Protein AF-A0A3C2BYR1-F1 (afdb_monomer)

Nearest PDB structures (foldseek):
  8j07-assembly1_d0  TM=6.587E-01  e=5.832E-01  Homo sapiens
  4ttx-assembly3_F  TM=3.790E-01  e=2.699E+00  Chlamydomonas reinhardtii
  1r8y-assembly2_E  TM=4.981E-01  e=4.793E+00  Mus musculus
  4tty-assembly1_B  TM=3.647E-01  e=9.674E+00  Chlamydomonas reinhardtii

Radius of gyration: 13.73 Å; Cα contacts (8 Å, |Δi|>4): 167; chains: 1; bounding box: 30×26×35 Å

Secondary structure (DSSP, 8-state):
-EEEEEE--TTHHHHHHHHH-S-SSHHHHHHGGG----B-S-TTPPPEEEEEEEEEETTEEEEEEEEEEEE-TTSTTSEEEEEEE-GGGTTSSTT-

Foldseek 3Di:
DDKDKDFDDPCLLVLQCVQAPDDPDPVSVVCSVVADGADPCPPPDWGKTKMFIFDADPNDTRTFKMKMWTADPVCRPDIDMDIDGGPVCPPVVPPD

Mean predicted aligned error: 2.92 Å

pLDDT: mean 95.1, std 3.92, range [70.12, 98.75]

Structure (mmCIF, N/CA/C/O backbone):
data_AF-A0A3C2BYR1-F1
#
_entry.id   AF-A0A3C2BYR1-F1
#
loop_
_atom_site.group_PDB
_atom_site.id
_atom_site.type_symbol
_atom_site.label_atom_id
_atom_site.label_alt_id
_atom_site.label_comp_id
_atom_site.label_asym_id
_atom_site.label_entity_id
_atom_site.label_seq_id
_atom_site.pdbx_PDB_ins_code
_atom_site.Cartn_x
_atom_site.Cartn_y
_atom_site.Cartn_z
_atom_site.occupancy
_atom_site.B_iso_or_equiv
_atom_site.auth_seq_id
_atom_site.auth_comp_id
_atom_site.auth_asym_id
_atom_site.auth_atom_id
_atom_site.pdbx_PDB_model_num
ATOM 1 N N . MET A 1 1 ? -16.394 2.379 11.014 1.00 70.12 1 MET A N 1
ATOM 2 C CA . MET A 1 1 ? -15.440 1.870 10.020 1.00 70.12 1 MET A CA 1
ATOM 3 C C . MET A 1 1 ? -15.917 2.323 8.656 1.00 70.12 1 MET A C 1
ATOM 5 O O . MET A 1 1 ? -16.848 1.739 8.107 1.00 70.12 1 MET A O 1
ATOM 9 N N . ALA A 1 2 ? -15.362 3.430 8.182 1.00 91.81 2 ALA A N 1
ATOM 10 C CA . ALA A 1 2 ? -15.514 3.882 6.807 1.00 91.81 2 ALA A CA 1
ATOM 11 C C . ALA A 1 2 ? -14.129 3.759 6.177 1.00 91.81 2 ALA A C 1
ATOM 13 O O . ALA A 1 2 ? -13.177 4.308 6.721 1.00 91.81 2 ALA A O 1
ATOM 14 N N . ILE A 1 3 ? -14.013 2.981 5.102 1.00 97.25 3 ILE A N 1
ATOM 15 C CA . ILE A 1 3 ? -12.742 2.824 4.398 1.00 97.25 3 ILE A CA 1
ATOM 16 C C . ILE A 1 3 ? -12.690 3.851 3.277 1.00 97.25 3 ILE A C 1
ATOM 18 O O . ILE A 1 3 ? -13.559 3.855 2.403 1.00 97.25 3 ILE A O 1
ATOM 22 N N . GLU A 1 4 ? -11.665 4.691 3.298 1.00 97.94 4 GLU A N 1
ATOM 23 C CA . GLU A 1 4 ? -11.370 5.641 2.231 1.00 97.94 4 GLU A CA 1
ATOM 24 C C . GLU A 1 4 ? -10.048 5.276 1.562 1.00 97.94 4 GLU A C 1
ATOM 26 O O . GLU A 1 4 ? -9.121 4.794 2.207 1.00 97.94 4 GLU A O 1
ATOM 31 N N . TYR A 1 5 ? -9.962 5.489 0.251 1.00 98.00 5 TYR A N 1
ATOM 32 C CA . TYR A 1 5 ? -8.747 5.232 -0.514 1.00 98.00 5 TYR A CA 1
ATOM 33 C C . TYR A 1 5 ? -8.142 6.547 -0.964 1.00 98.00 5 TYR A C 1
ATOM 35 O O . TYR A 1 5 ? -8.836 7.429 -1.473 1.00 98.00 5 TYR A O 1
ATOM 43 N N . ARG A 1 6 ? -6.825 6.650 -0.833 1.00 98.00 6 ARG A N 1
ATOM 44 C CA . ARG A 1 6 ? -6.065 7.814 -1.276 1.00 98.00 6 ARG A CA 1
ATOM 45 C C . ARG A 1 6 ? -4.733 7.412 -1.880 1.00 98.00 6 ARG A C 1
ATOM 47 O O . ARG A 1 6 ? -4.289 6.274 -1.752 1.00 98.00 6 ARG A O 1
ATOM 54 N N . GLU A 1 7 ? -4.077 8.370 -2.520 1.00 98.06 7 GLU A N 1
ATOM 55 C CA . GLU A 1 7 ? -2.695 8.189 -2.951 1.00 98.06 7 GLU A CA 1
ATOM 56 C C . GLU A 1 7 ? -1.754 8.015 -1.755 1.00 98.06 7 GLU A C 1
ATOM 58 O O . GLU A 1 7 ? -1.981 8.554 -0.663 1.00 98.06 7 GLU A O 1
ATOM 63 N N . TRP A 1 8 ? -0.679 7.269 -2.004 1.00 98.06 8 TRP A N 1
ATOM 64 C CA . TRP A 1 8 ? 0.479 7.192 -1.124 1.00 98.06 8 TRP A CA 1
ATOM 65 C C . TRP A 1 8 ? 1.109 8.572 -0.900 1.00 98.06 8 TRP A C 1
ATOM 67 O O . TRP A 1 8 ? 1.262 9.360 -1.836 1.00 98.06 8 TRP A O 1
ATOM 77 N N . ARG A 1 9 ? 1.534 8.837 0.332 1.00 96.00 9 ARG A N 1
ATOM 78 C CA . ARG A 1 9 ? 2.191 10.061 0.791 1.00 96.00 9 ARG A CA 1
ATOM 79 C C . ARG A 1 9 ? 3.493 9.714 1.510 1.00 96.00 9 ARG A C 1
ATOM 81 O O . ARG A 1 9 ? 3.692 8.598 1.983 1.00 96.00 9 ARG A O 1
ATOM 88 N N . GLU A 1 10 ? 4.400 10.679 1.582 1.00 94.31 10 GLU A N 1
ATOM 89 C CA . GLU A 1 10 ? 5.607 10.536 2.398 1.00 94.31 10 GLU A CA 1
ATOM 90 C C . GLU A 1 10 ? 5.230 10.284 3.869 1.00 94.31 10 GLU A C 1
ATOM 92 O O . GLU A 1 10 ? 4.345 10.954 4.403 1.00 94.31 10 GLU A O 1
ATOM 97 N N . GLY A 1 11 ? 5.872 9.296 4.499 1.00 95.38 11 GLY A N 1
ATOM 98 C CA . GLY A 1 11 ? 5.596 8.868 5.874 1.00 95.38 11 GLY A CA 1
ATOM 99 C C . GLY A 1 11 ? 4.606 7.707 6.013 1.00 95.38 11 GLY A C 1
ATOM 100 O O . GLY A 1 11 ? 4.556 7.098 7.083 1.00 95.38 11 GLY A O 1
ATOM 101 N N . ASP A 1 12 ? 3.864 7.342 4.958 1.00 97.50 12 ASP A N 1
ATOM 102 C CA . ASP A 1 12 ? 2.960 6.181 4.999 1.00 97.50 12 ASP A CA 1
ATOM 103 C C . ASP A 1 12 ? 3.701 4.869 5.275 1.00 97.50 12 ASP A C 1
ATOM 105 O O . ASP A 1 12 ? 3.150 3.978 5.914 1.00 97.50 12 ASP A O 1
ATOM 109 N N . ASP A 1 13 ? 4.953 4.745 4.835 1.00 95.56 13 ASP A N 1
ATOM 110 C CA . ASP A 1 13 ? 5.816 3.603 5.133 1.00 95.56 13 ASP A CA 1
ATOM 111 C C . ASP A 1 13 ? 6.014 3.419 6.636 1.00 95.56 13 ASP A C 1
ATOM 113 O O . ASP A 1 13 ? 5.875 2.302 7.137 1.00 95.56 13 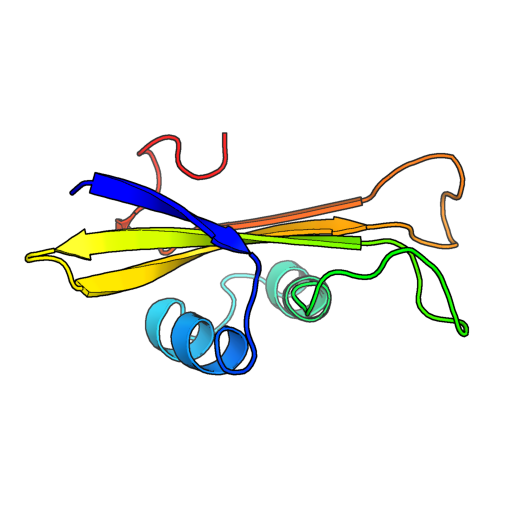ASP A O 1
ATOM 117 N N . LEU A 1 14 ? 6.295 4.506 7.360 1.00 96.12 14 LEU A N 1
ATOM 118 C CA . LEU A 1 14 ? 6.494 4.458 8.803 1.00 96.12 14 LEU A CA 1
ATOM 119 C C . LEU A 1 14 ? 5.179 4.165 9.530 1.00 96.12 14 LEU A C 1
ATOM 121 O O . LEU A 1 14 ? 5.140 3.272 10.374 1.00 96.12 14 LEU A O 1
ATOM 125 N N . THR A 1 15 ? 4.092 4.851 9.170 1.00 96.88 15 THR A N 1
ATOM 126 C CA . THR A 1 15 ? 2.780 4.616 9.789 1.00 96.88 15 THR A CA 1
ATOM 127 C C . THR A 1 15 ? 2.291 3.187 9.548 1.00 96.88 15 THR A C 1
ATOM 129 O O . THR A 1 15 ? 1.861 2.510 10.479 1.00 96.88 15 THR A O 1
ATOM 132 N N . LEU A 1 16 ? 2.403 2.673 8.321 1.00 97.31 16 LEU A N 1
ATOM 133 C CA . LEU A 1 16 ? 2.027 1.292 8.018 1.00 97.31 16 LEU A CA 1
ATOM 134 C C . LEU A 1 16 ? 2.961 0.285 8.698 1.00 97.31 16 LEU A C 1
ATOM 136 O O . LEU A 1 16 ? 2.495 -0.774 9.111 1.00 97.31 16 LEU A O 1
ATOM 140 N N . LEU A 1 17 ? 4.251 0.596 8.871 1.00 96.25 17 LEU A N 1
ATOM 141 C CA . LEU A 1 17 ? 5.172 -0.246 9.638 1.00 96.25 17 LEU A CA 1
ATOM 142 C C . LEU A 1 17 ? 4.752 -0.356 11.109 1.00 96.25 17 LEU A C 1
ATOM 144 O O . LEU A 1 17 ? 4.809 -1.452 11.667 1.00 96.25 17 LEU A O 1
ATOM 148 N N . GLU A 1 18 ? 4.308 0.741 11.725 1.00 96.62 18 GLU A N 1
ATOM 149 C CA . GLU A 1 18 ? 3.794 0.742 13.101 1.00 96.62 18 GLU A CA 1
ATOM 150 C C . GLU A 1 18 ? 2.523 -0.109 13.239 1.00 96.62 18 GLU A C 1
ATOM 152 O O . GLU A 1 18 ? 2.386 -0.859 14.205 1.00 96.62 18 GLU A O 1
ATOM 157 N N . ILE A 1 19 ? 1.625 -0.051 12.250 1.00 96.44 19 ILE A N 1
ATOM 158 C CA . ILE A 1 19 ? 0.358 -0.799 12.251 1.00 96.44 19 ILE A CA 1
ATOM 159 C C . ILE A 1 19 ? 0.553 -2.284 11.911 1.00 96.44 19 ILE A C 1
ATOM 161 O O . ILE A 1 19 ? -0.053 -3.157 12.534 1.00 96.44 19 ILE A O 1
ATOM 165 N N . TRP A 1 20 ? 1.376 -2.607 10.914 1.00 97.19 20 TRP A N 1
ATOM 166 C CA . TRP A 1 20 ? 1.583 -3.988 10.471 1.00 97.19 20 TRP A CA 1
ATOM 167 C C . TRP A 1 20 ? 2.606 -4.744 11.316 1.00 97.19 20 TRP A C 1
ATOM 169 O O . TRP A 1 20 ? 2.573 -5.976 11.358 1.00 97.19 20 TRP A O 1
ATOM 179 N N . GLY A 1 21 ? 3.549 -4.034 11.937 1.00 95.75 21 GLY A N 1
ATOM 180 C CA . GLY A 1 21 ? 4.734 -4.632 12.533 1.00 95.75 21 GLY A CA 1
ATOM 181 C C . GLY A 1 21 ? 5.614 -5.338 11.494 1.00 95.75 21 GLY A C 1
ATOM 182 O O . GLY A 1 21 ? 5.653 -4.985 10.309 1.00 95.75 21 GLY A O 1
ATOM 183 N N . GLY A 1 22 ? 6.349 -6.361 11.936 1.00 94.88 22 GLY A N 1
ATOM 184 C CA . GLY A 1 22 ? 7.214 -7.155 11.061 1.00 94.88 22 GLY A CA 1
ATOM 185 C C . GLY A 1 22 ? 6.430 -7.937 9.993 1.00 94.88 22 GLY A C 1
ATOM 186 O O . GLY A 1 22 ? 5.295 -8.345 10.242 1.00 94.88 22 GLY A O 1
ATOM 187 N N . PRO A 1 23 ? 7.014 -8.173 8.804 1.00 95.88 23 PRO A N 1
ATOM 188 C CA . PRO A 1 23 ? 6.354 -8.950 7.762 1.00 95.88 23 PRO A CA 1
ATOM 189 C C . PRO A 1 23 ? 6.128 -10.400 8.211 1.00 95.88 23 PRO A C 1
ATOM 191 O O . PRO A 1 23 ? 7.012 -11.032 8.786 1.00 95.88 23 PRO A O 1
ATOM 194 N N . GLU A 1 24 ? 4.951 -10.952 7.903 1.00 94.12 24 GLU A N 1
ATOM 195 C CA . GLU A 1 24 ? 4.590 -12.334 8.271 1.00 94.12 24 GLU A CA 1
ATOM 196 C C . GLU A 1 24 ? 5.367 -13.389 7.461 1.00 94.12 24 GLU A C 1
ATOM 198 O O . GLU A 1 24 ? 5.442 -14.550 7.860 1.00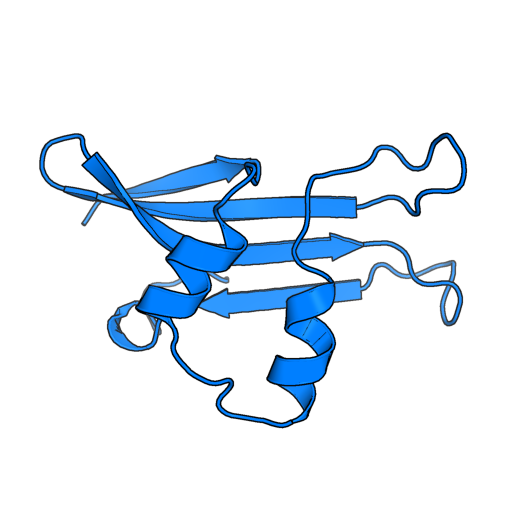 94.12 24 GLU A O 1
ATOM 203 N N . THR A 1 25 ? 5.951 -13.000 6.322 1.00 95.94 25 THR A N 1
ATOM 204 C CA . THR A 1 25 ? 6.763 -13.872 5.461 1.00 95.94 25 THR A CA 1
ATOM 205 C C . THR A 1 25 ? 7.982 -13.132 4.917 1.00 95.94 25 THR A C 1
ATOM 207 O O . THR A 1 25 ? 7.991 -11.905 4.808 1.00 95.94 25 THR A O 1
ATOM 210 N N . TYR A 1 26 ? 9.006 -13.885 4.508 1.00 96.12 26 TYR A N 1
ATOM 211 C CA . TYR A 1 26 ? 10.174 -13.317 3.830 1.00 96.12 26 TYR A CA 1
ATOM 212 C C . TYR A 1 26 ? 9.780 -12.559 2.551 1.00 96.12 26 TYR A C 1
ATOM 214 O O . TYR A 1 26 ? 10.269 -11.460 2.301 1.00 96.12 26 TYR A O 1
ATOM 222 N N . GLN A 1 27 ? 8.851 -13.117 1.771 1.00 94.62 27 GLN A N 1
ATOM 223 C CA . GLN A 1 27 ? 8.358 -12.532 0.526 1.00 94.62 27 GLN A CA 1
ATOM 224 C C . GLN A 1 27 ? 7.645 -11.201 0.776 1.00 94.62 27 GLN A C 1
ATOM 226 O O . GLN A 1 27 ? 7.923 -10.238 0.070 1.00 94.62 27 GLN A O 1
ATOM 231 N N . ALA A 1 28 ? 6.795 -11.113 1.806 1.00 95.69 28 ALA A N 1
ATOM 232 C CA . ALA A 1 28 ? 6.181 -9.846 2.210 1.00 95.69 28 ALA A CA 1
ATOM 233 C C . ALA A 1 28 ? 7.252 -8.793 2.535 1.00 95.69 28 ALA A C 1
ATOM 235 O O . ALA A 1 28 ? 7.178 -7.664 2.061 1.00 95.69 28 ALA A O 1
ATOM 236 N N . GLY A 1 29 ? 8.315 -9.186 3.247 1.00 95.88 29 GLY A N 1
ATOM 237 C CA . GLY A 1 29 ? 9.456 -8.307 3.507 1.00 95.88 29 GLY A CA 1
ATOM 238 C C . GLY A 1 29 ? 10.135 -7.789 2.233 1.00 95.88 29 GLY A C 1
ATOM 239 O O . GLY A 1 29 ? 10.486 -6.615 2.172 1.00 95.88 29 GLY A O 1
ATOM 240 N N . GLN A 1 30 ? 10.283 -8.629 1.204 1.00 94.38 30 GLN A N 1
ATOM 241 C CA . GLN A 1 30 ? 10.851 -8.214 -0.086 1.00 94.38 30 GLN A CA 1
ATOM 242 C C . GLN A 1 30 ? 9.919 -7.270 -0.861 1.00 94.38 30 GLN A C 1
ATOM 244 O O . GLN A 1 30 ? 10.378 -6.280 -1.426 1.00 94.38 30 GLN A O 1
ATOM 249 N N . 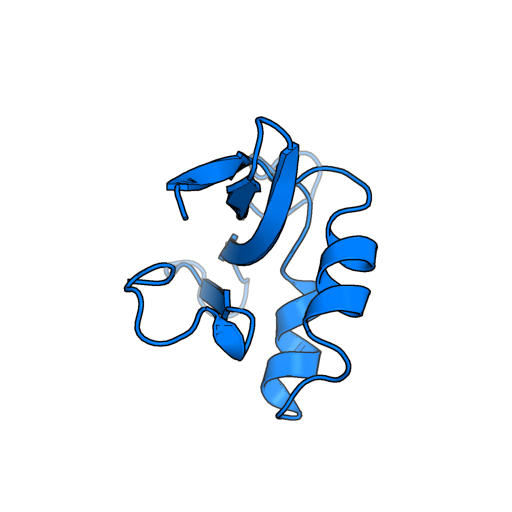PHE A 1 31 ? 8.613 -7.553 -0.887 1.00 94.88 31 PHE A N 1
ATOM 250 C CA . PHE A 1 31 ? 7.660 -6.786 -1.692 1.00 94.88 31 PHE A CA 1
ATOM 251 C C . PHE A 1 31 ? 7.190 -5.483 -1.044 1.00 94.88 31 PHE A C 1
ATOM 253 O O . PHE A 1 31 ? 6.817 -4.567 -1.774 1.00 94.88 31 PHE A O 1
ATOM 260 N N . ARG A 1 32 ? 7.271 -5.333 0.286 1.00 96.12 32 ARG A N 1
ATOM 261 C CA . ARG A 1 32 ? 6.968 -4.054 0.956 1.00 96.12 32 ARG A CA 1
ATOM 262 C C . ARG A 1 32 ? 7.794 -2.888 0.401 1.00 96.12 32 ARG A C 1
ATOM 264 O O . ARG A 1 32 ? 7.279 -1.783 0.326 1.00 96.12 32 ARG A O 1
ATOM 271 N N . ALA A 1 33 ? 9.019 -3.131 -0.074 1.00 92.25 33 ALA A N 1
ATOM 272 C CA . ALA A 1 33 ? 9.855 -2.106 -0.709 1.00 92.25 33 ALA A CA 1
ATOM 273 C C . ALA A 1 33 ? 9.286 -1.558 -2.038 1.00 92.25 33 ALA A C 1
ATOM 275 O O . ALA A 1 33 ? 9.745 -0.526 -2.528 1.00 92.25 33 ALA A O 1
ATOM 276 N N . ALA A 1 34 ? 8.303 -2.235 -2.644 1.00 94.75 34 ALA A N 1
ATOM 277 C CA . ALA A 1 34 ? 7.617 -1.740 -3.836 1.00 94.75 34 ALA A CA 1
ATOM 278 C C . ALA A 1 34 ? 6.600 -0.628 -3.514 1.00 94.75 34 ALA A C 1
ATOM 280 O O . ALA A 1 34 ? 6.288 0.180 -4.393 1.00 94.75 34 ALA A O 1
ATOM 281 N N . LEU A 1 35 ? 6.106 -0.569 -2.271 1.00 97.00 35 LEU A N 1
ATOM 282 C CA . LEU A 1 35 ? 5.202 0.474 -1.793 1.00 97.00 35 LEU A CA 1
ATOM 283 C C . LEU A 1 35 ? 5.973 1.793 -1.667 1.00 97.00 35 LEU A C 1
ATOM 285 O O . LEU A 1 35 ? 6.826 1.956 -0.801 1.00 97.00 35 LEU A O 1
ATOM 289 N N . ALA A 1 36 ? 5.702 2.721 -2.579 1.00 94.88 36 ALA A N 1
ATOM 290 C CA . ALA A 1 36 ? 6.323 4.040 -2.605 1.00 94.88 36 ALA A CA 1
ATOM 291 C C . ALA A 1 36 ? 5.443 5.029 -3.375 1.00 94.88 36 ALA A C 1
ATOM 293 O O . ALA A 1 36 ? 4.444 4.640 -3.980 1.00 94.88 36 ALA A O 1
ATOM 294 N N . VAL A 1 37 ? 5.863 6.293 -3.427 1.00 95.81 37 VAL A N 1
ATOM 295 C CA . VAL A 1 37 ? 5.198 7.349 -4.202 1.00 95.81 37 VAL A CA 1
ATOM 296 C C . VAL A 1 37 ? 4.966 6.914 -5.656 1.00 95.81 37 VAL A C 1
ATOM 298 O O . VAL A 1 37 ? 5.848 6.345 -6.304 1.00 95.81 37 VAL A O 1
ATOM 301 N N . SER A 1 38 ? 3.763 7.184 -6.168 1.00 96.50 38 SER A N 1
ATOM 302 C CA . SER A 1 38 ? 3.383 6.916 -7.558 1.00 96.50 38 SER A CA 1
ATOM 303 C C . SER A 1 38 ? 4.330 7.602 -8.551 1.00 96.50 38 SER A C 1
ATOM 305 O O . SER A 1 38 ? 4.748 8.736 -8.345 1.00 96.50 38 SER A O 1
ATOM 307 N N . SER A 1 39 ? 4.627 6.938 -9.669 1.00 95.62 39 SER A N 1
ATOM 308 C CA . SER A 1 39 ? 5.474 7.482 -10.739 1.00 95.62 39 SER A CA 1
ATOM 309 C C . SER A 1 39 ? 4.843 7.243 -12.103 1.00 95.62 39 SER A C 1
ATOM 311 O O . SER A 1 39 ? 4.238 6.199 -12.351 1.00 95.62 39 SER A O 1
ATOM 313 N N . ALA A 1 40 ? 4.963 8.218 -13.002 1.00 95.12 40 ALA A N 1
ATOM 314 C CA . ALA A 1 40 ? 4.493 8.111 -14.381 1.00 95.12 40 ALA A CA 1
ATOM 315 C C . ALA A 1 40 ? 5.486 7.398 -15.319 1.00 95.12 40 ALA A C 1
ATOM 317 O O . ALA A 1 40 ? 5.199 7.298 -16.507 1.00 95.12 40 ALA A O 1
ATOM 318 N N . GLY A 1 41 ? 6.617 6.895 -14.812 1.00 92.56 41 GLY A N 1
ATOM 319 C CA . GLY A 1 41 ? 7.624 6.227 -15.643 1.00 92.56 41 GLY A CA 1
ATOM 320 C C . GLY A 1 41 ? 8.650 7.176 -16.280 1.00 92.56 41 GLY A C 1
ATOM 321 O O . GLY A 1 41 ? 9.274 6.825 -17.278 1.00 92.56 41 GLY A O 1
ATOM 322 N N . THR A 1 42 ? 8.791 8.402 -15.765 1.00 91.00 42 THR A N 1
ATOM 323 C CA . THR A 1 42 ? 9.734 9.409 -16.281 1.00 91.00 42 THR A CA 1
ATOM 324 C C . THR A 1 42 ? 11.041 9.411 -15.485 1.00 91.00 42 THR A C 1
ATOM 326 O O . THR A 1 42 ? 11.119 8.852 -14.391 1.00 91.00 42 THR A O 1
ATOM 329 N N . ASP A 1 43 ? 12.090 10.018 -16.047 1.00 88.88 43 ASP A N 1
ATOM 330 C CA . ASP A 1 43 ? 13.366 10.274 -15.353 1.00 88.88 43 ASP A CA 1
ATOM 331 C C . ASP A 1 43 ? 14.065 9.015 -14.802 1.00 88.88 43 ASP A C 1
ATOM 333 O O . ASP A 1 43 ? 14.763 9.048 -13.791 1.00 88.88 43 ASP A O 1
ATOM 337 N N . GLY A 1 44 ? 13.878 7.879 -15.481 1.00 85.69 44 GLY A N 1
ATOM 338 C CA . GLY A 1 44 ? 14.478 6.594 -15.109 1.00 85.69 44 GLY A CA 1
ATOM 339 C C . GLY A 1 44 ? 13.760 5.853 -13.976 1.00 85.69 44 GLY A C 1
ATOM 340 O O . GLY A 1 44 ? 14.171 4.745 -13.629 1.00 85.69 44 GLY A O 1
ATOM 341 N N . ALA A 1 45 ? 12.681 6.409 -13.419 1.00 89.44 45 ALA A N 1
ATOM 342 C CA . ALA A 1 45 ? 11.817 5.690 -12.490 1.00 89.44 45 ALA A CA 1
ATOM 343 C C . ALA A 1 45 ? 10.858 4.761 -13.263 1.00 89.44 45 ALA A C 1
ATOM 345 O O . ALA A 1 45 ? 10.303 5.190 -14.271 1.00 89.44 45 ALA A O 1
ATOM 346 N N . PRO A 1 46 ? 10.601 3.521 -12.803 1.00 90.94 46 PRO A N 1
ATOM 347 C CA . PRO A 1 46 ? 9.588 2.663 -13.418 1.00 90.94 46 PRO A CA 1
ATOM 348 C C . PRO A 1 46 ? 8.182 3.206 -13.142 1.00 90.94 46 PRO A C 1
ATOM 350 O O . PRO A 1 46 ? 7.947 3.824 -12.092 1.00 90.94 46 PRO A O 1
ATOM 353 N N . TRP A 1 47 ? 7.232 2.942 -14.042 1.00 95.12 47 TRP A N 1
ATOM 354 C CA . TRP A 1 47 ? 5.838 3.304 -13.801 1.00 95.12 47 TRP A CA 1
ATOM 355 C C . TRP A 1 47 ? 5.290 2.548 -12.584 1.00 95.12 47 TRP A C 1
ATOM 357 O O . TRP A 1 47 ? 5.521 1.344 -12.418 1.00 95.12 47 TRP A O 1
ATOM 367 N N . ARG A 1 48 ? 4.553 3.257 -11.719 1.00 96.44 48 ARG A N 1
ATOM 368 C CA . ARG A 1 48 ? 3.830 2.656 -10.591 1.00 96.44 48 ARG A CA 1
ATOM 369 C C . ARG A 1 48 ? 2.647 3.496 -10.131 1.00 96.44 48 ARG A C 1
ATOM 371 O O . ARG A 1 48 ? 2.667 4.728 -10.219 1.00 96.44 48 ARG A O 1
ATOM 378 N N . ARG A 1 49 ? 1.650 2.839 -9.550 1.00 97.94 49 ARG A N 1
ATOM 379 C CA . ARG A 1 49 ? 0.546 3.464 -8.820 1.00 97.94 49 ARG A CA 1
ATOM 380 C C . ARG A 1 49 ? 0.401 2.799 -7.467 1.00 97.94 49 ARG A C 1
ATOM 382 O O . ARG A 1 49 ? 0.221 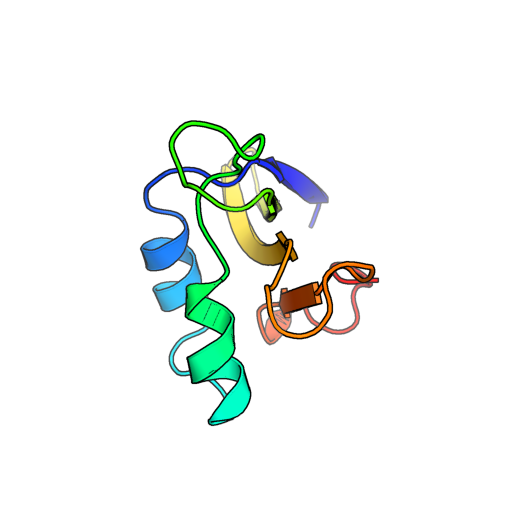1.587 -7.407 1.00 97.94 49 ARG A O 1
AT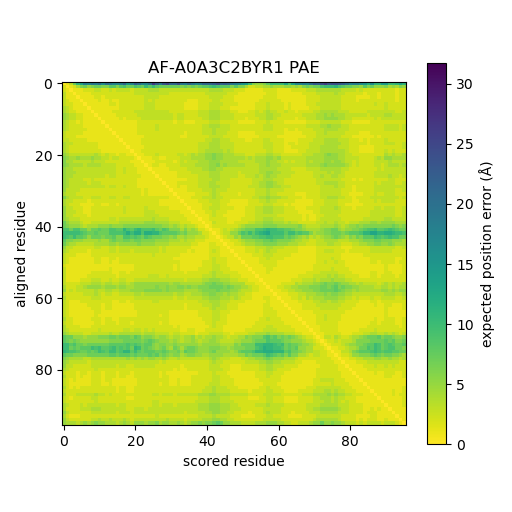OM 389 N N . THR A 1 50 ? 0.471 3.607 -6.418 1.00 98.56 50 THR A N 1
ATOM 390 C CA . THR A 1 50 ? 0.364 3.148 -5.035 1.00 98.56 50 THR A CA 1
ATOM 391 C C . THR A 1 50 ? -0.765 3.887 -4.342 1.00 98.56 50 THR A C 1
ATOM 393 O O . THR A 1 50 ? -0.832 5.119 -4.385 1.00 98.56 50 THR A O 1
ATOM 396 N N . ILE A 1 51 ? -1.638 3.124 -3.699 1.00 98.56 51 ILE A N 1
ATOM 397 C CA . ILE A 1 51 ? -2.764 3.629 -2.922 1.00 98.56 51 ILE A CA 1
ATOM 398 C C . ILE A 1 51 ? -2.700 3.101 -1.496 1.00 98.56 51 ILE A C 1
ATOM 400 O O . ILE A 1 51 ? -2.150 2.030 -1.234 1.00 98.56 51 ILE A O 1
ATOM 404 N N . VAL A 1 52 ? -3.297 3.862 -0.592 1.00 98.75 52 VAL A N 1
ATOM 405 C CA . VAL A 1 52 ? -3.456 3.540 0.822 1.00 98.75 52 VAL A CA 1
ATOM 406 C C . VAL A 1 52 ? -4.944 3.515 1.131 1.00 98.75 52 VAL A C 1
ATOM 408 O O . VAL A 1 52 ? -5.685 4.379 0.660 1.00 98.75 52 VAL A O 1
ATOM 411 N N . ALA A 1 53 ? -5.373 2.517 1.898 1.00 98.62 53 ALA A N 1
ATOM 412 C CA . ALA A 1 53 ? -6.700 2.485 2.489 1.00 98.62 53 ALA A CA 1
ATOM 413 C C . ALA A 1 53 ? -6.611 2.977 3.934 1.00 98.62 53 ALA A C 1
ATOM 415 O O . ALA A 1 53 ? -5.793 2.477 4.715 1.00 98.62 53 ALA A O 1
ATOM 416 N N . GLU A 1 54 ? -7.462 3.932 4.279 1.00 98.44 54 GLU A N 1
ATOM 417 C CA . GLU A 1 54 ? -7.584 4.500 5.612 1.00 98.44 54 GLU A CA 1
ATOM 418 C C . GLU A 1 54 ? -8.891 4.053 6.257 1.00 98.44 54 GLU A C 1
ATOM 420 O O . GLU A 1 54 ? -9.948 4.116 5.632 1.00 98.44 54 GLU A O 1
ATOM 425 N N . ASP A 1 55 ? -8.821 3.617 7.512 1.00 97.38 55 ASP A N 1
ATOM 426 C CA . ASP A 1 55 ? -9.999 3.495 8.366 1.00 97.38 55 ASP A CA 1
ATOM 427 C C . ASP A 1 55 ? -10.263 4.854 9.012 1.00 97.38 55 ASP A C 1
ATOM 429 O O . ASP A 1 55 ? -9.439 5.363 9.776 1.00 97.38 55 ASP A O 1
ATOM 433 N N . VAL A 1 56 ? -11.390 5.464 8.651 1.00 97.12 56 VAL A N 1
ATOM 434 C CA . VAL A 1 56 ? -11.776 6.798 9.105 1.00 97.12 56 VAL A CA 1
ATOM 435 C C . VAL A 1 56 ? -12.657 6.690 10.345 1.00 97.12 56 VAL A C 1
ATOM 437 O O . VAL A 1 56 ? -13.766 6.140 10.311 1.00 97.12 56 VAL A O 1
ATOM 440 N N . ILE A 1 57 ? -12.167 7.259 11.447 1.00 93.81 57 ILE A N 1
ATOM 441 C CA . ILE A 1 57 ? -12.846 7.324 12.744 1.00 93.81 57 ILE A CA 1
ATOM 442 C C . ILE A 1 57 ? -12.856 8.786 13.186 1.00 93.81 57 ILE A C 1
ATOM 444 O O . ILE A 1 57 ? -11.810 9.422 13.257 1.00 93.81 57 ILE A O 1
ATOM 448 N N . ASP A 1 58 ? -14.046 9.340 13.430 1.00 94.00 58 ASP A N 1
ATOM 449 C CA . ASP A 1 58 ? -14.238 10.741 13.842 1.00 94.00 58 ASP A CA 1
ATOM 450 C C . ASP A 1 58 ? -13.537 11.772 12.929 1.00 94.00 58 ASP A C 1
ATOM 452 O O . ASP A 1 58 ? -13.078 12.824 13.370 1.00 94.00 58 ASP A O 1
ATOM 456 N N . GLY A 1 59 ? -13.459 11.466 11.628 1.00 92.81 59 GLY A N 1
ATOM 457 C CA . GLY A 1 59 ? -12.816 12.311 10.614 1.00 92.81 59 GLY A CA 1
ATOM 458 C C . GLY A 1 59 ? -11.290 12.185 10.541 1.00 92.81 59 GLY A C 1
ATOM 459 O O . GLY A 1 59 ? -10.664 12.897 9.760 1.00 92.81 59 GLY A O 1
ATOM 460 N N . ILE A 1 60 ? -10.688 11.286 11.322 1.00 94.06 60 ILE A N 1
ATOM 461 C CA . ILE A 1 60 ? -9.255 10.986 11.301 1.00 94.06 60 ILE A CA 1
ATOM 462 C C . ILE A 1 60 ? -9.047 9.672 10.542 1.00 94.06 60 ILE A C 1
ATOM 464 O O . ILE A 1 60 ? -9.576 8.637 10.942 1.0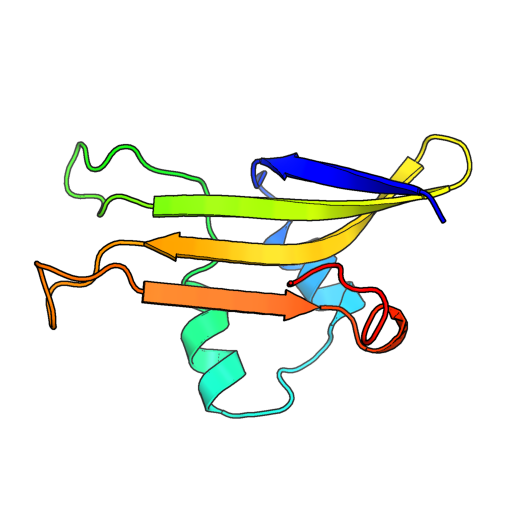0 94.06 60 ILE A O 1
ATOM 468 N N . GLY A 1 61 ? -8.287 9.720 9.445 1.00 95.69 61 GLY A N 1
ATOM 469 C CA . GLY A 1 61 ? -7.912 8.544 8.658 1.00 95.69 61 GLY A CA 1
ATOM 470 C C . GLY A 1 61 ? -6.655 7.876 9.208 1.00 95.69 61 GLY A C 1
ATOM 471 O O . GLY A 1 61 ? -5.620 8.525 9.355 1.00 95.69 61 GLY A O 1
ATOM 472 N N . ILE A 1 62 ? -6.742 6.581 9.509 1.00 96.06 62 ILE A N 1
ATOM 473 C CA . ILE A 1 62 ? -5.601 5.763 9.934 1.00 96.06 62 ILE A CA 1
ATOM 474 C C . ILE A 1 62 ? -5.261 4.790 8.801 1.00 96.06 62 ILE A C 1
ATOM 476 O O . ILE A 1 62 ? -6.124 3.991 8.436 1.00 96.06 62 ILE A O 1
ATOM 480 N N . PRO A 1 63 ? -4.036 4.804 8.244 1.00 97.81 63 PRO A N 1
ATOM 481 C CA . PRO A 1 63 ? -3.607 3.827 7.246 1.00 97.81 63 PRO A CA 1
ATOM 482 C C . PRO A 1 63 ? -3.690 2.394 7.779 1.00 97.8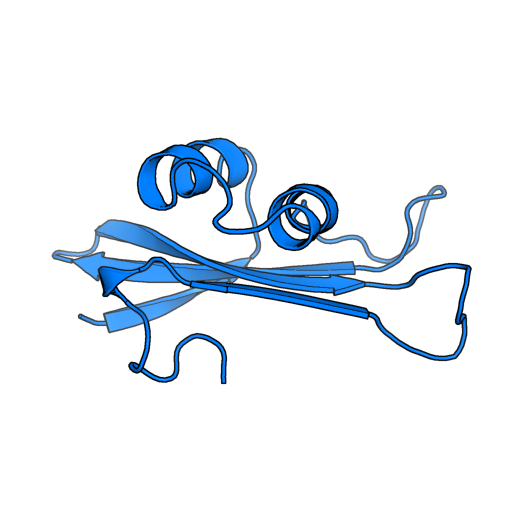1 63 PRO A C 1
ATOM 484 O O . PRO A 1 63 ? -3.063 2.053 8.779 1.00 97.81 63 PRO A O 1
ATOM 487 N N . VAL A 1 64 ? -4.447 1.540 7.093 1.00 97.94 64 VAL A N 1
ATOM 488 C CA . VAL A 1 64 ? -4.642 0.128 7.480 1.00 97.94 64 VAL A CA 1
ATOM 489 C C . VAL A 1 64 ? -4.280 -0.843 6.363 1.00 97.94 64 VAL A C 1
ATOM 491 O O . VAL A 1 64 ? -4.034 -2.022 6.618 1.00 97.94 64 VAL A O 1
ATOM 494 N N . ALA A 1 65 ? -4.195 -0.376 5.121 1.00 98.50 65 ALA A N 1
ATOM 495 C CA . ALA A 1 65 ? -3.718 -1.176 4.003 1.00 98.50 65 ALA A CA 1
ATOM 496 C C . ALA A 1 65 ? -2.994 -0.312 2.976 1.00 98.50 65 ALA A C 1
ATOM 498 O O . ALA A 1 65 ? -3.250 0.886 2.874 1.00 98.50 65 ALA A O 1
ATOM 499 N N . ALA A 1 66 ? -2.151 -0.938 2.164 1.00 98.75 66 ALA A N 1
ATOM 500 C CA . ALA A 1 66 ? -1.619 -0.319 0.963 1.00 98.75 66 ALA A CA 1
ATOM 501 C C . ALA A 1 66 ? -1.503 -1.339 -0.162 1.00 98.75 66 ALA A C 1
ATOM 503 O O . ALA A 1 66 ? -1.314 -2.538 0.066 1.00 98.75 66 ALA A O 1
ATOM 504 N N . GLY A 1 67 ? -1.621 -0.840 -1.385 1.00 98.50 67 GLY A N 1
ATOM 505 C CA . GLY A 1 67 ? -1.502 -1.624 -2.600 1.00 98.50 67 GLY A CA 1
ATOM 506 C C . GLY A 1 67 ? -0.705 -0.868 -3.645 1.00 98.50 67 GLY A C 1
ATOM 507 O O . GLY A 1 67 ? -0.869 0.341 -3.802 1.00 98.50 67 GLY A O 1
ATOM 508 N N . VAL A 1 68 ? 0.143 -1.586 -4.373 1.00 98.50 68 VAL A N 1
ATOM 509 C CA . VAL A 1 68 ? 0.88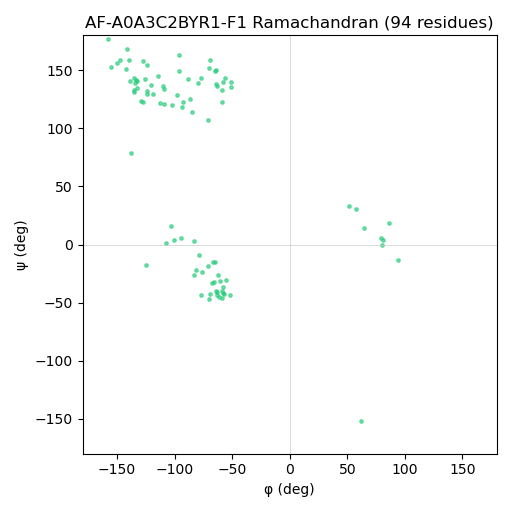8 -1.056 -5.513 1.00 98.50 68 VAL A CA 1
ATOM 510 C C . VAL A 1 68 ? 0.644 -1.904 -6.751 1.00 98.50 68 VAL A C 1
ATOM 512 O O . VAL A 1 68 ? 0.569 -3.133 -6.681 1.00 98.50 68 VAL A O 1
ATOM 515 N N . VAL A 1 69 ? 0.561 -1.232 -7.895 1.00 97.81 69 VAL A N 1
ATOM 516 C CA . VAL A 1 69 ? 0.717 -1.824 -9.224 1.00 97.81 69 VAL A CA 1
ATOM 517 C C . VAL A 1 69 ? 1.917 -1.165 -9.892 1.00 97.81 69 VAL A C 1
ATOM 519 O O . VAL A 1 69 ? 2.009 0.062 -9.898 1.00 97.81 69 VAL A O 1
ATOM 522 N N . TYR A 1 70 ? 2.853 -1.948 -10.422 1.00 96.31 70 TYR A N 1
ATOM 523 C CA . TYR A 1 70 ? 4.114 -1.419 -10.946 1.00 96.31 70 TYR A CA 1
ATOM 524 C C . TYR A 1 70 ? 4.686 -2.250 -12.095 1.00 96.31 70 TYR A C 1
ATOM 526 O O . TYR A 1 70 ? 4.405 -3.443 -12.234 1.00 96.31 70 TYR A O 1
ATOM 534 N N . GLU A 1 71 ? 5.504 -1.605 -12.922 1.00 94.94 71 GLU A N 1
ATOM 535 C CA . GLU A 1 71 ? 6.299 -2.267 -13.956 1.00 94.94 71 GLU A CA 1
ATOM 536 C C . GLU A 1 71 ? 7.526 -2.962 -13.355 1.00 94.94 71 GLU A C 1
ATOM 538 O O . GLU A 1 71 ? 8.193 -2.428 -12.466 1.00 94.94 71 GLU A O 1
ATOM 543 N N . ALA A 1 72 ? 7.881 -4.129 -13.897 1.00 88.56 72 ALA A N 1
ATOM 544 C CA . ALA A 1 72 ? 9.140 -4.799 -13.592 1.00 88.56 72 ALA A CA 1
ATOM 545 C C . ALA A 1 72 ? 9.814 -5.298 -14.875 1.00 88.56 72 ALA A C 1
ATOM 547 O O . ALA A 1 72 ? 9.172 -5.873 -15.753 1.00 88.56 72 ALA A O 1
ATOM 548 N N . SER A 1 73 ? 11.137 -5.142 -14.953 1.00 86.25 73 SER A N 1
ATOM 549 C CA . SER A 1 73 ? 11.934 -5.485 -16.141 1.00 86.25 73 SER A CA 1
ATOM 550 C C . SER A 1 73 ? 11.895 -6.968 -16.519 1.00 86.25 73 SER A C 1
ATOM 552 O O . SER A 1 73 ? 12.075 -7.305 -17.685 1.00 86.25 73 SER A O 1
ATOM 554 N N . LEU A 1 74 ? 11.644 -7.860 -15.554 1.00 88.75 74 LEU A N 1
ATOM 555 C CA . LEU A 1 74 ? 11.617 -9.307 -15.778 1.00 88.75 74 LEU A CA 1
ATOM 556 C C . LEU A 1 74 ? 10.464 -9.744 -16.701 1.00 88.75 74 LEU A C 1
ATOM 558 O O . LEU A 1 74 ? 10.610 -10.707 -17.453 1.00 88.75 74 LEU A O 1
ATOM 562 N N . HIS A 1 75 ? 9.329 -9.039 -16.660 1.00 89.25 75 HIS A N 1
ATOM 563 C CA . HIS A 1 75 ? 8.146 -9.325 -17.475 1.00 89.25 75 HIS A CA 1
ATOM 564 C C . HIS A 1 75 ? 7.544 -8.014 -18.008 1.00 89.25 75 HIS A C 1
ATOM 566 O O . HIS A 1 75 ? 6.542 -7.553 -17.470 1.00 89.25 75 HIS A O 1
ATOM 572 N N . PRO A 1 76 ? 8.126 -7.419 -19.065 1.00 84.56 76 PRO A N 1
ATOM 573 C CA . PRO A 1 76 ? 7.794 -6.059 -19.507 1.00 84.56 76 PRO A CA 1
ATOM 574 C C . PRO A 1 76 ? 6.369 -5.903 -20.061 1.00 84.56 76 PRO A C 1
ATOM 576 O O . PRO A 1 76 ? 5.874 -4.791 -20.183 1.00 84.56 76 PRO A O 1
ATOM 579 N N . GLU A 1 77 ? 5.687 -7.006 -20.371 1.00 92.25 77 GLU A N 1
ATOM 580 C CA . GLU A 1 77 ? 4.293 -7.010 -20.836 1.00 92.25 77 GLU A CA 1
ATOM 581 C C . GLU A 1 77 ? 3.280 -7.227 -19.697 1.00 92.25 77 GLU A C 1
ATOM 583 O O . GLU A 1 77 ? 2.089 -7.418 -19.943 1.00 92.25 77 GLU A O 1
ATOM 588 N N . ARG A 1 78 ? 3.738 -7.269 -18.439 1.00 93.94 78 ARG A N 1
ATOM 589 C CA . ARG A 1 78 ? 2.896 -7.541 -17.270 1.00 93.94 78 ARG A CA 1
ATOM 590 C C . ARG A 1 78 ? 3.169 -6.545 -16.157 1.00 93.94 78 ARG A C 1
ATOM 592 O O . ARG A 1 78 ? 4.313 -6.224 -15.851 1.00 93.94 78 ARG A O 1
ATOM 599 N N . LEU A 1 79 ? 2.098 -6.140 -15.489 1.00 95.19 79 LEU A N 1
ATOM 600 C CA . LEU A 1 79 ? 2.196 -5.395 -14.244 1.00 95.19 79 LEU A CA 1
ATOM 601 C C . LEU A 1 79 ? 2.266 -6.357 -13.062 1.00 95.19 79 LEU A C 1
ATOM 603 O O . LEU A 1 79 ? 1.604 -7.397 -13.036 1.00 95.19 79 LEU A O 1
ATOM 607 N N . TRP A 1 80 ? 3.081 -5.985 -12.085 1.00 95.88 80 TRP A N 1
ATOM 608 C CA . TRP A 1 80 ? 3.197 -6.662 -10.806 1.00 95.88 80 TRP A CA 1
ATOM 609 C C . TRP A 1 80 ? 2.313 -5.956 -9.793 1.00 95.88 80 TRP A C 1
ATOM 611 O O . TRP A 1 80 ? 2.107 -4.745 -9.879 1.00 95.88 80 TRP A O 1
ATOM 621 N N . THR A 1 81 ? 1.796 -6.708 -8.827 1.00 97.06 81 THR A N 1
ATOM 622 C CA . THR A 1 81 ? 1.012 -6.138 -7.737 1.00 97.06 81 THR A CA 1
ATOM 623 C C . THR A 1 81 ? 1.415 -6.725 -6.399 1.00 97.06 81 THR A C 1
ATOM 625 O O . THR A 1 81 ? 1.735 -7.910 -6.293 1.00 97.06 81 THR A O 1
ATOM 628 N N . TYR A 1 82 ? 1.402 -5.870 -5.385 1.00 97.62 82 TYR A N 1
ATOM 629 C CA . TYR A 1 82 ? 1.518 -6.256 -3.991 1.00 97.62 82 TYR A CA 1
ATOM 630 C C . TYR A 1 82 ? 0.475 -5.487 -3.192 1.00 97.62 82 TYR A C 1
ATOM 632 O O . TYR A 1 82 ? 0.328 -4.279 -3.375 1.00 97.62 82 TYR A O 1
ATOM 640 N N . ILE A 1 83 ? -0.251 -6.194 -2.331 1.00 98.25 83 ILE A N 1
ATOM 641 C CA . ILE A 1 83 ? -1.287 -5.634 -1.468 1.00 98.25 83 ILE A CA 1
ATOM 642 C C . ILE A 1 83 ? -1.085 -6.224 -0.081 1.00 98.25 83 ILE A C 1
ATOM 644 O O . ILE A 1 83 ? -0.965 -7.442 0.070 1.00 98.25 83 ILE A O 1
ATOM 648 N N . GLU A 1 84 ? -1.082 -5.366 0.930 1.00 98.19 84 GLU A N 1
ATOM 649 C CA . GLU A 1 84 ? -1.011 -5.780 2.321 1.00 98.19 84 GLU A CA 1
ATOM 650 C C . GLU A 1 84 ? -2.069 -5.054 3.150 1.00 98.19 84 GLU A C 1
ATOM 652 O O . GLU A 1 84 ? -2.278 -3.850 3.015 1.00 98.19 84 GLU A O 1
ATOM 657 N N . VAL A 1 85 ? -2.763 -5.823 3.991 1.00 98.25 85 VAL A N 1
ATOM 658 C CA . VAL A 1 85 ? -3.853 -5.357 4.852 1.00 98.25 85 VAL A CA 1
ATOM 659 C C . VAL A 1 85 ? -3.512 -5.714 6.295 1.00 98.25 85 VAL A C 1
ATOM 661 O O . VAL A 1 85 ? -3.158 -6.869 6.588 1.00 98.25 85 VAL A O 1
ATOM 664 N N . ALA A 1 86 ? -3.655 -4.733 7.188 1.00 97.50 86 ALA A N 1
ATOM 665 C CA . ALA A 1 86 ? -3.486 -4.888 8.626 1.00 97.50 86 ALA A CA 1
ATOM 666 C C . ALA A 1 86 ? -4.320 -6.064 9.134 1.00 97.50 86 ALA A C 1
ATOM 668 O O . ALA A 1 86 ? -5.441 -6.288 8.676 1.00 97.50 86 ALA A O 1
ATOM 669 N N . ARG A 1 87 ? -3.760 -6.843 10.066 1.00 95.81 87 ARG A N 1
ATOM 670 C CA . ARG A 1 87 ? -4.337 -8.121 10.510 1.00 95.81 87 ARG A CA 1
ATOM 671 C C . ARG A 1 87 ? -5.802 -7.993 10.928 1.00 95.81 87 ARG A C 1
ATOM 673 O O . ARG A 1 87 ? -6.609 -8.828 10.515 1.00 95.81 87 ARG A O 1
ATOM 680 N N . ASP A 1 88 ? -6.121 -6.940 11.668 1.00 95.25 88 ASP A N 1
ATOM 681 C CA . ASP A 1 88 ? -7.451 -6.705 12.234 1.00 95.25 88 ASP A CA 1
ATOM 682 C C . ASP A 1 88 ? -8.455 -6.146 11.208 1.00 95.25 88 ASP A C 1
ATOM 684 O O . ASP A 1 88 ? -9.659 -6.151 11.450 1.00 95.25 88 ASP A O 1
ATOM 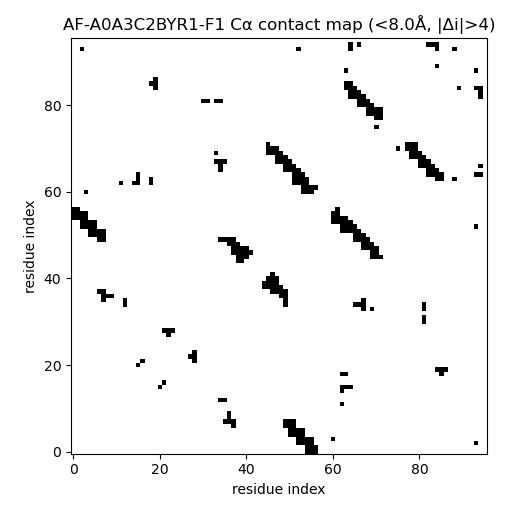688 N N . HIS A 1 89 ? -7.977 -5.768 10.017 1.00 96.81 89 HIS A N 1
ATOM 689 C CA . HIS A 1 89 ? -8.774 -5.259 8.893 1.00 96.81 89 HIS A CA 1
ATOM 690 C C . HIS A 1 89 ? -8.910 -6.269 7.740 1.00 96.81 89 HIS A C 1
ATOM 692 O O . HIS A 1 89 ? -9.531 -5.996 6.708 1.00 96.81 89 HIS A O 1
ATOM 698 N N . ARG A 1 90 ? -8.343 -7.474 7.886 1.00 96.06 90 ARG A N 1
ATOM 699 C CA . ARG A 1 90 ? -8.478 -8.556 6.897 1.00 96.06 90 ARG A CA 1
ATOM 700 C C . ARG A 1 90 ? -9.908 -9.100 6.872 1.00 96.06 90 ARG A C 1
ATOM 702 O O . ARG A 1 90 ? -10.652 -9.008 7.839 1.00 96.06 90 ARG A O 1
ATOM 709 N N . ARG A 1 91 ? -10.270 -9.750 5.757 1.00 96.38 91 ARG A N 1
ATOM 710 C CA . ARG A 1 91 ? -11.616 -10.316 5.496 1.00 96.38 91 ARG A CA 1
ATOM 711 C C . ARG A 1 91 ? -12.741 -9.273 5.395 1.00 96.38 91 ARG A C 1
ATOM 713 O O . ARG A 1 91 ? -13.905 -9.652 5.380 1.00 96.38 91 ARG A O 1
ATOM 720 N N . ALA A 1 92 ? -12.394 -7.995 5.250 1.00 95.75 92 ALA A N 1
ATOM 721 C CA . ALA A 1 92 ? -13.335 -6.898 5.017 1.00 95.75 92 ALA A CA 1
ATOM 722 C C . ALA A 1 92 ? -13.418 -6.452 3.541 1.00 95.75 92 ALA A C 1
ATOM 724 O O . ALA A 1 92 ? -14.091 -5.478 3.232 1.00 95.75 92 ALA A O 1
ATOM 725 N N . GLY A 1 93 ? -12.721 -7.135 2.624 1.00 96.44 93 GLY A N 1
ATOM 726 C CA . GLY A 1 93 ? -12.717 -6.792 1.194 1.00 96.44 93 GLY A CA 1
ATOM 727 C C . GLY A 1 93 ? -11.814 -5.615 0.802 1.00 96.44 93 GLY A C 1
ATOM 728 O O . GLY A 1 93 ? -11.814 -5.240 -0.359 1.00 96.44 93 GLY A O 1
ATOM 729 N N . ILE A 1 94 ? -11.013 -5.063 1.724 1.00 97.38 94 ILE A N 1
ATOM 730 C CA . ILE A 1 94 ? -10.172 -3.871 1.476 1.00 97.38 94 ILE A CA 1
ATOM 731 C C . ILE A 1 94 ? -9.179 -4.063 0.318 1.00 97.38 94 ILE A C 1
ATOM 733 O O . ILE A 1 94 ? -8.914 -3.119 -0.421 1.00 97.38 94 ILE A O 1
ATOM 737 N N . GLY A 1 95 ? -8.624 -5.269 0.176 1.00 94.88 95 GLY A N 1
ATOM 738 C CA . GLY A 1 95 ? -7.659 -5.609 -0.876 1.00 94.88 95 GLY A CA 1
ATOM 739 C C . GLY A 1 95 ? -8.236 -6.416 -2.041 1.00 94.88 95 GLY A C 1
ATOM 740 O O . GLY A 1 95 ? -7.455 -7.077 -2.720 1.00 94.88 95 GLY A O 1
ATOM 741 N N . ALA A 1 96 ? -9.566 -6.467 -2.186 1.00 91.81 96 ALA A N 1
ATOM 742 C CA . ALA A 1 96 ? -10.243 -7.215 -3.249 1.00 91.81 96 ALA A CA 1
ATOM 743 C C . ALA A 1 96 ? -10.178 -6.505 -4.610 1.00 91.81 96 ALA A C 1
ATOM 745 O O . ALA A 1 96 ? -10.058 -5.260 -4.629 1.00 91.81 96 ALA A O 1
#

Solvent-accessible surface area (backbone atoms only — not comparable to full-atom values): 5737 Å² total; per-residue (Å²): 130,45,82,47,78,43,74,46,56,93,63,50,68,58,54,39,39,71,64,53,51,75,63,96,41,74,64,51,55,64,53,55,73,68,63,48,73,58,37,92,43,59,96,86,42,63,35,32,48,24,36,29,34,20,44,36,55,98,88,44,69,42,66,45,30,41,37,29,42,31,59,44,86,93,45,79,93,47,76,46,73,52,71,51,62,24,80,92,56,55,95,70,63,81,87,110

Sequence (96 aa):
MAIEYREWREGDDLTLLEIWGGPETYQAGQFRAALAVSSAGTDGAPWRRTIVAEDVIDGIGIPVAAGVVYEASLHPERLWTYIEVARDHRRAGIGA